Protein AF-A0A520PX87-F1 (afdb_monomer_lite)

Foldseek 3Di:
DDDDDDDDPAPPAPVRVVVNQVVVQVVLVVLLVVLLVVCVVCVVQDQLLGLQAAEDDDAPPDDDADHSVVSSVVSYDHQSRQASNNCSCCCNPVVWNKGWHWDWDDDPRHIDIGIWIATPVRDTHGRNVVRDADDPGDDCVSVVND

pLDDT: mean 91.83, std 9.9, range [56.88, 98.88]

Structure (mmCIF, N/CA/C/O backbone):
data_AF-A0A520PX87-F1
#
_entry.id   AF-A0A520PX87-F1
#
loop_
_atom_site.group_PDB
_atom_site.id
_atom_site.type_symbol
_atom_site.label_atom_id
_atom_site.label_alt_id
_atom_site.label_comp_id
_atom_site.label_asym_id
_atom_site.label_entity_id
_atom_site.label_seq_id
_atom_site.pdbx_PDB_ins_code
_atom_site.Cartn_x
_atom_site.Cartn_y
_atom_site.Cartn_z
_atom_site.occupancy
_atom_site.B_iso_or_equiv
_atom_site.auth_seq_id
_atom_site.auth_comp_id
_atom_site.auth_asym_id
_atom_site.auth_atom_id
_atom_site.pdbx_PDB_model_num
ATOM 1 N N . MET A 1 1 ? -19.449 13.428 -3.335 1.00 73.19 1 MET A N 1
ATOM 2 C CA . MET A 1 1 ? -18.231 13.997 -3.963 1.00 73.19 1 MET A CA 1
ATOM 3 C C . MET A 1 1 ? -18.029 13.349 -5.326 1.00 73.19 1 MET A C 1
ATOM 5 O O . MET A 1 1 ? -18.681 12.347 -5.588 1.00 73.19 1 MET A O 1
ATOM 9 N N . ARG A 1 2 ? -17.205 13.936 -6.203 1.00 85.12 2 ARG A N 1
ATOM 10 C CA . ARG A 1 2 ? -16.818 13.313 -7.482 1.00 85.12 2 ARG A CA 1
ATOM 11 C C . ARG A 1 2 ? -15.588 12.431 -7.265 1.00 85.12 2 ARG A C 1
ATOM 13 O O . ARG A 1 2 ? -14.780 12.741 -6.394 1.00 85.12 2 ARG A O 1
ATOM 20 N N . GLU A 1 3 ? -15.461 11.373 -8.054 1.00 87.75 3 GLU A N 1
ATOM 21 C CA . GLU A 1 3 ? -14.260 10.536 -8.093 1.00 87.75 3 GLU A CA 1
ATOM 22 C C . GLU A 1 3 ? -13.035 11.362 -8.528 1.00 87.75 3 GLU A C 1
ATOM 24 O O . GLU A 1 3 ? -13.145 12.244 -9.386 1.00 87.75 3 GLU A O 1
ATOM 29 N N . VAL A 1 4 ? -11.874 11.088 -7.928 1.00 89.88 4 VAL A N 1
ATOM 30 C CA . VAL A 1 4 ? -10.593 11.726 -8.259 1.00 89.88 4 VAL A CA 1
ATOM 31 C C . VAL A 1 4 ? -9.636 10.660 -8.781 1.00 89.88 4 VAL A C 1
ATOM 33 O O . VAL A 1 4 ? -9.361 9.690 -8.084 1.00 89.88 4 VAL A O 1
ATOM 36 N N . SER A 1 5 ? -9.076 10.862 -9.976 1.00 89.75 5 SER A N 1
ATOM 37 C CA . SER A 1 5 ? -8.055 9.972 -10.544 1.00 89.75 5 SER A CA 1
ATOM 38 C C . SER A 1 5 ? -6.699 10.676 -10.635 1.00 89.75 5 SER A C 1
ATOM 40 O O . SER A 1 5 ? -6.601 11.777 -11.179 1.00 89.75 5 SER A O 1
ATOM 42 N N . PHE A 1 6 ? -5.634 10.017 -10.173 1.00 90.38 6 PHE A N 1
ATOM 43 C CA . PHE A 1 6 ? -4.255 10.500 -10.288 1.00 90.38 6 PHE A CA 1
ATOM 44 C C . PHE A 1 6 ? -3.497 9.683 -11.341 1.00 90.38 6 PHE A C 1
ATOM 46 O O . PHE A 1 6 ? -3.335 8.476 -11.194 1.00 90.38 6 PHE A O 1
ATOM 53 N N . ARG A 1 7 ? -3.067 10.316 -12.442 1.00 90.38 7 ARG A N 1
ATOM 54 C CA . ARG A 1 7 ? -2.481 9.613 -13.598 1.00 90.38 7 ARG A CA 1
ATOM 55 C C . ARG A 1 7 ? -1.036 10.032 -13.826 1.00 90.38 7 ARG A C 1
ATOM 57 O O . ARG A 1 7 ? -0.749 11.212 -14.007 1.00 90.38 7 ARG A O 1
ATOM 64 N N . LEU A 1 8 ? -0.146 9.047 -13.892 1.00 90.62 8 LEU A N 1
ATOM 65 C CA . LEU A 1 8 ? 1.276 9.225 -14.172 1.00 90.62 8 LEU A CA 1
ATOM 66 C C . LEU A 1 8 ? 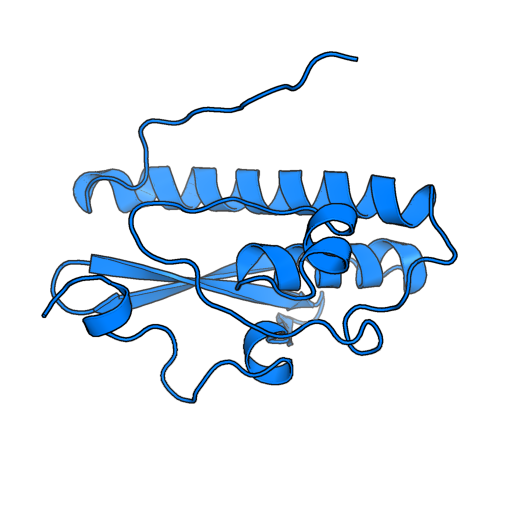1.662 8.503 -15.465 1.00 90.62 8 LEU A C 1
ATOM 68 O O . LEU A 1 8 ? 1.089 7.475 -15.817 1.00 90.62 8 LEU A O 1
ATOM 72 N N . ARG A 1 9 ? 2.670 9.027 -16.166 1.00 89.56 9 ARG A N 1
ATOM 73 C CA . ARG A 1 9 ? 3.310 8.369 -17.319 1.00 89.56 9 ARG A CA 1
ATOM 74 C C . ARG A 1 9 ? 4.725 7.910 -16.952 1.00 89.56 9 ARG A C 1
ATOM 76 O O . ARG A 1 9 ? 5.682 8.279 -17.618 1.00 89.56 9 ARG A O 1
ATOM 83 N N . LEU A 1 10 ? 4.833 7.172 -15.848 1.00 89.31 10 LEU A N 1
ATOM 84 C CA . LEU A 1 10 ? 6.059 6.531 -15.353 1.00 89.31 10 LEU A CA 1
ATOM 85 C C . LEU A 1 10 ? 5.889 5.008 -15.365 1.00 89.31 10 LEU A C 1
ATOM 87 O O . LEU A 1 10 ? 4.814 4.523 -15.715 1.00 89.31 10 LEU A O 1
ATOM 91 N N . PHE A 1 11 ? 6.936 4.274 -14.972 1.00 87.88 11 PHE A N 1
ATOM 92 C CA . PHE A 1 11 ? 6.949 2.805 -14.915 1.00 87.88 11 PHE A CA 1
ATOM 93 C C . PHE A 1 11 ? 6.804 2.125 -16.287 1.00 87.88 11 PHE A C 1
ATOM 95 O O . PHE A 1 11 ? 6.459 0.950 -16.367 1.00 87.88 11 PHE A O 1
ATOM 102 N N . GLN A 1 12 ? 7.085 2.839 -17.384 1.00 86.12 12 GLN A N 1
ATOM 103 C CA . GLN A 1 12 ? 6.904 2.302 -18.738 1.00 86.12 12 GLN A CA 1
ATOM 104 C C . GLN A 1 12 ? 8.197 1.740 -19.320 1.00 86.12 12 GLN A C 1
ATOM 106 O O . GLN A 1 12 ? 8.162 0.868 -20.190 1.00 86.12 12 GLN A O 1
ATOM 111 N N . ARG A 1 13 ? 9.350 2.266 -18.890 1.00 88.25 13 ARG A N 1
ATOM 112 C CA . ARG A 1 13 ? 10.657 1.912 -19.455 1.00 88.25 13 ARG A CA 1
ATOM 113 C C . ARG A 1 13 ? 11.697 1.725 -18.364 1.00 88.25 13 ARG A C 1
ATOM 115 O O . ARG A 1 13 ? 11.756 2.482 -17.402 1.00 88.25 13 ARG A O 1
ATOM 122 N N . GLU A 1 14 ? 12.620 0.794 -18.580 1.00 86.44 14 GLU A N 1
ATOM 123 C CA . GLU A 1 14 ? 13.751 0.575 -17.666 1.00 86.44 14 GLU A CA 1
ATOM 124 C C . GLU A 1 14 ? 14.644 1.828 -17.531 1.00 86.44 14 GLU A C 1
ATOM 126 O O . GLU A 1 14 ? 15.224 2.066 -16.475 1.00 86.44 14 GLU A O 1
ATOM 131 N N . SER A 1 15 ? 14.711 2.686 -18.558 1.00 90.06 15 SER A N 1
ATOM 132 C CA . SER A 1 15 ? 15.422 3.974 -18.486 1.00 90.06 15 SER A CA 1
ATOM 133 C C . SER A 1 15 ? 14.836 4.935 -17.443 1.00 90.06 15 SER A C 1
ATOM 135 O O . SER A 1 15 ? 15.534 5.825 -16.968 1.00 90.06 15 SER A O 1
ATOM 137 N N . GLU A 1 16 ? 13.567 4.762 -17.067 1.00 92.12 16 GLU A N 1
ATOM 138 C CA . GLU A 1 16 ? 12.862 5.603 -16.092 1.00 92.12 16 GLU A CA 1
ATOM 139 C C . GLU A 1 16 ? 13.015 5.085 -14.660 1.00 92.12 16 GLU A C 1
ATOM 141 O O . GLU A 1 16 ? 12.532 5.731 -13.725 1.00 92.12 16 GLU A O 1
ATOM 146 N N . ARG A 1 17 ? 13.667 3.932 -14.463 1.00 90.38 17 ARG A N 1
ATOM 147 C CA . ARG A 1 17 ? 13.637 3.176 -13.206 1.00 90.38 17 ARG A CA 1
ATOM 148 C C . ARG A 1 17 ? 13.977 4.028 -11.989 1.00 90.38 17 ARG A C 1
ATOM 150 O O . ARG A 1 17 ? 13.189 4.097 -11.058 1.00 90.38 17 ARG A O 1
ATOM 157 N N . ALA A 1 18 ? 15.090 4.758 -12.028 1.00 92.88 18 ALA A N 1
ATOM 158 C CA . ALA A 1 18 ? 15.520 5.579 -10.895 1.00 92.88 18 ALA A CA 1
ATOM 159 C C . ALA A 1 18 ? 14.492 6.665 -10.516 1.00 92.88 18 ALA A C 1
ATOM 161 O O . ALA A 1 18 ? 14.308 6.967 -9.339 1.00 92.88 18 ALA A O 1
ATOM 162 N N . SER A 1 19 ? 13.818 7.267 -11.502 1.00 95.31 19 SER A N 1
ATOM 163 C CA . SER A 1 19 ? 12.738 8.229 -11.240 1.00 95.31 19 SER A CA 1
ATOM 164 C C . SER A 1 19 ? 11.462 7.543 -10.750 1.00 95.31 19 SER A C 1
ATOM 166 O O . SER A 1 19 ? 10.843 8.020 -9.801 1.00 95.31 19 SER A O 1
ATOM 168 N N . SER A 1 20 ? 11.134 6.390 -11.335 1.00 94.56 20 SER A N 1
ATOM 169 C CA . SER A 1 20 ? 9.977 5.569 -10.983 1.00 94.56 20 SER A CA 1
ATOM 170 C C . SER A 1 20 ? 10.074 5.077 -9.539 1.00 94.56 20 SER A C 1
ATOM 172 O O . SER A 1 20 ? 9.119 5.205 -8.794 1.00 94.56 20 SER A O 1
ATOM 174 N N . GLU A 1 21 ? 11.249 4.641 -9.088 1.00 95.50 21 GLU A N 1
ATOM 175 C CA . GLU A 1 21 ? 11.506 4.200 -7.709 1.00 95.50 21 GLU A CA 1
ATOM 176 C C . GLU A 1 21 ? 11.339 5.322 -6.678 1.00 95.50 21 GLU A C 1
ATOM 178 O O . GLU A 1 21 ? 10.751 5.118 -5.613 1.00 95.50 21 GLU A O 1
ATOM 183 N N . ARG A 1 22 ? 11.813 6.535 -6.993 1.00 96.75 22 ARG A N 1
ATOM 184 C CA . ARG A 1 22 ? 11.608 7.698 -6.116 1.00 96.75 22 ARG A CA 1
ATOM 185 C C . ARG A 1 22 ? 10.127 8.037 -5.980 1.00 96.75 22 ARG A C 1
ATOM 187 O O . ARG A 1 22 ? 9.668 8.312 -4.873 1.00 96.75 22 ARG A O 1
ATOM 194 N N . VAL A 1 23 ? 9.391 7.996 -7.091 1.00 97.25 23 VAL A N 1
ATOM 195 C CA . VAL A 1 23 ? 7.946 8.249 -7.105 1.00 97.25 23 VAL A CA 1
ATOM 196 C C . VAL A 1 23 ? 7.178 7.117 -6.426 1.00 97.25 23 VAL A C 1
ATOM 198 O O . VAL A 1 23 ? 6.292 7.403 -5.631 1.00 97.25 23 VAL A O 1
ATOM 201 N N . LEU A 1 24 ? 7.567 5.858 -6.630 1.00 96.38 24 LEU A N 1
ATOM 202 C CA . LEU A 1 24 ? 6.964 4.688 -5.989 1.00 96.38 24 LEU A CA 1
ATOM 203 C C . LEU A 1 24 ? 6.977 4.830 -4.468 1.00 96.38 24 LEU A C 1
ATOM 205 O O . LEU A 1 24 ? 5.948 4.670 -3.822 1.00 96.38 24 LEU A O 1
ATOM 209 N N . GLY A 1 25 ? 8.111 5.239 -3.891 1.00 97.88 25 GLY A N 1
ATOM 210 C CA . GLY A 1 25 ? 8.191 5.508 -2.456 1.00 97.88 25 GLY A CA 1
ATOM 211 C C . GLY A 1 25 ? 7.213 6.590 -1.974 1.00 97.88 25 GLY A C 1
ATOM 212 O O . GLY A 1 25 ? 6.707 6.501 -0.858 1.00 97.88 25 GLY A O 1
ATOM 213 N N . VAL A 1 26 ? 6.929 7.609 -2.793 1.00 98.19 26 VAL A N 1
ATOM 214 C CA . VAL A 1 26 ? 5.927 8.642 -2.473 1.00 98.19 26 VAL A CA 1
ATOM 215 C C . VAL A 1 26 ? 4.513 8.072 -2.557 1.00 98.19 26 VAL A C 1
ATOM 217 O O . VAL A 1 26 ? 3.735 8.288 -1.632 1.00 98.19 26 VAL A O 1
ATOM 220 N N . LEU A 1 27 ? 4.201 7.314 -3.612 1.00 97.69 27 LEU A N 1
ATOM 221 C CA . LEU A 1 27 ? 2.889 6.687 -3.801 1.00 97.69 27 LEU A CA 1
ATOM 222 C C . LEU A 1 27 ? 2.550 5.735 -2.648 1.00 97.69 27 LEU A C 1
ATOM 224 O O . LEU A 1 27 ? 1.467 5.826 -2.080 1.00 97.69 27 LEU A O 1
ATOM 228 N N . LEU A 1 28 ? 3.504 4.903 -2.219 1.00 98.56 28 LEU A N 1
ATOM 229 C CA . LEU A 1 28 ? 3.326 3.981 -1.090 1.00 98.56 28 LEU A CA 1
ATOM 230 C C . LEU A 1 28 ? 3.014 4.712 0.220 1.00 98.56 28 LEU A C 1
ATOM 232 O O . LEU A 1 28 ? 2.141 4.301 0.991 1.00 98.56 28 LEU A O 1
ATOM 236 N N . ARG A 1 29 ? 3.713 5.823 0.480 1.00 98.62 29 ARG A N 1
ATOM 237 C CA . ARG A 1 29 ? 3.440 6.665 1.652 1.00 98.62 29 ARG A CA 1
ATOM 238 C C . ARG A 1 29 ? 2.083 7.356 1.549 1.00 98.62 29 ARG A C 1
ATOM 240 O O . ARG A 1 29 ? 1.399 7.452 2.562 1.00 98.62 29 ARG A O 1
ATOM 247 N N . ALA A 1 30 ? 1.683 7.797 0.357 1.00 98.44 30 ALA A N 1
ATOM 248 C CA . ALA A 1 30 ? 0.376 8.406 0.128 1.00 98.44 30 ALA A CA 1
ATOM 249 C C . ALA A 1 30 ? -0.767 7.405 0.368 1.00 98.44 30 ALA A C 1
ATOM 251 O O . ALA A 1 30 ? -1.687 7.717 1.122 1.00 98.44 30 ALA A O 1
ATOM 252 N N . LEU A 1 31 ? -0.670 6.185 -0.174 1.00 98.56 31 LEU A N 1
ATOM 253 C CA . LEU A 1 31 ? -1.656 5.126 0.065 1.00 98.56 31 LEU A CA 1
ATOM 254 C C . LEU A 1 31 ? -1.719 4.738 1.550 1.00 98.56 31 LEU A C 1
ATOM 256 O O . LEU A 1 31 ? -2.798 4.617 2.121 1.00 98.56 31 LEU A O 1
ATOM 260 N N . THR A 1 32 ? -0.565 4.626 2.215 1.00 98.88 32 THR A N 1
ATOM 261 C CA . THR A 1 32 ? -0.520 4.370 3.667 1.00 98.88 32 THR A CA 1
ATOM 262 C C . THR A 1 32 ? -1.200 5.486 4.456 1.00 98.88 32 THR A C 1
ATOM 264 O O . THR A 1 32 ? -1.951 5.198 5.381 1.00 98.88 32 THR A O 1
ATOM 267 N N . ALA A 1 33 ? -0.975 6.753 4.098 1.00 98.75 33 ALA A N 1
ATOM 268 C CA . ALA A 1 33 ? -1.617 7.885 4.763 1.00 98.75 33 ALA A CA 1
ATOM 269 C C . ALA A 1 33 ? -3.144 7.874 4.579 1.00 98.75 33 ALA A C 1
ATOM 271 O O . ALA A 1 33 ? -3.869 8.101 5.546 1.00 98.75 33 ALA A O 1
ATOM 272 N N . ALA A 1 34 ? -3.633 7.540 3.380 1.00 98.50 34 ALA A N 1
ATOM 273 C CA . ALA A 1 34 ? -5.062 7.351 3.131 1.00 98.50 34 ALA A CA 1
ATOM 274 C C . ALA A 1 34 ? -5.640 6.201 3.978 1.00 98.50 34 ALA A C 1
ATOM 276 O O . ALA A 1 34 ? -6.673 6.359 4.626 1.00 98.50 34 ALA A O 1
ATOM 277 N N . ASN A 1 35 ? -4.928 5.074 4.061 1.00 98.81 35 ASN A N 1
ATOM 278 C CA . ASN A 1 35 ? -5.327 3.934 4.887 1.00 98.81 35 ASN A CA 1
ATOM 279 C C . ASN A 1 35 ? -5.308 4.257 6.392 1.00 98.81 35 ASN A C 1
ATOM 281 O O . ASN A 1 35 ? -6.165 3.779 7.132 1.00 98.81 35 ASN A O 1
ATOM 285 N N . VAL A 1 36 ? -4.368 5.085 6.860 1.00 98.81 36 VAL A N 1
ATOM 286 C CA . VAL A 1 36 ? -4.345 5.586 8.245 1.00 98.81 36 VAL A CA 1
ATOM 287 C C . VAL A 1 36 ? -5.609 6.389 8.543 1.00 98.81 36 VAL A C 1
ATOM 289 O O . VAL A 1 36 ? -6.221 6.177 9.588 1.00 98.81 36 VAL A O 1
ATOM 292 N N . GLU A 1 37 ? -6.011 7.283 7.640 1.00 98.62 37 GLU A N 1
ATOM 293 C CA . GLU A 1 37 ? -7.228 8.081 7.810 1.00 98.62 37 GLU A CA 1
ATOM 294 C C . GLU A 1 37 ? -8.485 7.204 7.829 1.00 98.62 37 GLU A C 1
ATOM 296 O O . GLU A 1 37 ? -9.333 7.343 8.716 1.00 98.62 37 GLU A O 1
ATOM 301 N N . TYR A 1 38 ? -8.564 6.225 6.924 1.00 98.62 38 TYR A N 1
ATOM 302 C CA . TYR A 1 38 ? -9.649 5.248 6.921 1.00 98.62 38 TYR A CA 1
ATOM 303 C C . TYR A 1 38 ? -9.741 4.496 8.258 1.00 98.62 38 TYR A C 1
ATOM 305 O O . TYR A 1 38 ? -10.799 4.460 8.880 1.00 98.62 38 TYR A O 1
ATOM 313 N N . LEU A 1 39 ? -8.629 3.949 8.760 1.00 98.69 39 LEU A N 1
ATOM 314 C CA . LEU A 1 39 ? -8.624 3.168 10.004 1.00 98.69 39 LEU A CA 1
ATOM 315 C C . LEU A 1 39 ? -8.881 4.007 11.264 1.00 98.69 39 LEU A C 1
ATOM 317 O O . LEU A 1 39 ? -9.343 3.464 12.266 1.00 98.69 39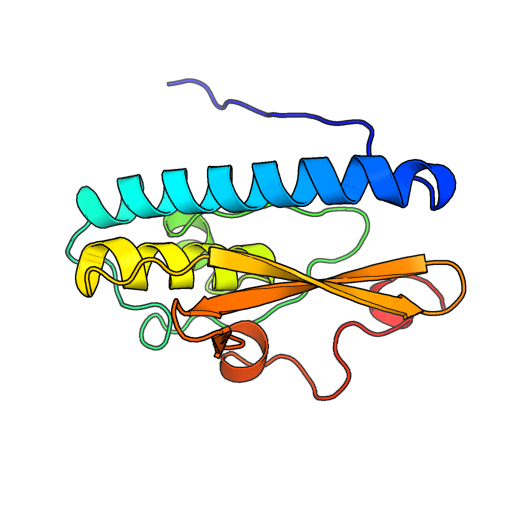 LEU A O 1
ATOM 321 N N . ARG A 1 40 ? -8.585 5.312 11.243 1.00 98.44 40 ARG A N 1
ATOM 322 C CA . ARG A 1 40 ? -8.945 6.234 12.335 1.00 98.44 40 ARG A CA 1
ATOM 323 C C . ARG A 1 40 ? -10.441 6.518 12.380 1.00 98.44 40 ARG A C 1
ATOM 325 O O . ARG A 1 40 ? -10.989 6.679 13.466 1.00 98.44 40 ARG A O 1
ATOM 332 N N . THR A 1 41 ? -11.081 6.580 11.217 1.00 98.31 41 THR A N 1
ATOM 333 C CA . THR A 1 41 ? -12.519 6.849 11.081 1.00 98.31 41 THR A CA 1
ATOM 334 C C . THR A 1 41 ? -13.376 5.578 11.143 1.00 98.31 41 THR A C 1
ATOM 336 O O . THR A 1 41 ? -14.566 5.674 11.422 1.00 98.31 41 THR A O 1
ATOM 339 N N . HIS A 1 42 ? -12.769 4.397 10.976 1.00 98.31 42 HIS A N 1
ATOM 340 C CA . HIS A 1 42 ? -13.416 3.078 11.005 1.00 98.31 42 HIS A CA 1
ATOM 341 C C . HIS A 1 42 ? -12.694 2.142 11.987 1.00 98.31 42 HIS A C 1
ATOM 343 O O . HIS A 1 42 ? -12.012 1.186 11.603 1.00 98.31 42 HIS A O 1
ATOM 349 N N . ALA A 1 43 ? -12.796 2.442 13.284 1.00 95.75 43 ALA A N 1
ATOM 350 C CA . ALA A 1 43 ? -12.075 1.709 14.330 1.00 95.75 43 ALA A CA 1
ATOM 351 C C . ALA A 1 43 ? -12.464 0.214 14.420 1.00 95.75 43 ALA A C 1
ATOM 353 O O . ALA A 1 43 ? -11.670 -0.615 14.880 1.00 95.75 43 ALA A O 1
ATOM 354 N N . ASP A 1 44 ? -13.668 -0.129 13.963 1.00 97.12 44 ASP A N 1
ATOM 355 C CA . ASP A 1 44 ? -14.248 -1.471 13.919 1.00 97.12 44 ASP A CA 1
ATOM 356 C C . ASP A 1 44 ? -13.827 -2.293 12.691 1.00 97.12 44 ASP A C 1
ATOM 358 O O . ASP A 1 44 ? -14.031 -3.510 12.686 1.00 97.12 44 ASP A O 1
ATOM 362 N N . ALA A 1 45 ? -13.177 -1.678 11.693 1.00 97.94 45 ALA A N 1
ATOM 363 C CA . ALA A 1 45 ? -12.638 -2.398 10.543 1.00 97.94 45 ALA A CA 1
ATOM 364 C C . ALA A 1 45 ? -11.782 -3.595 11.012 1.00 97.94 45 ALA A C 1
ATOM 366 O O . ALA A 1 45 ? -11.006 -3.468 11.974 1.00 97.94 45 ALA A O 1
ATOM 367 N N . PRO A 1 46 ? -11.897 -4.776 10.379 1.00 98.12 46 PRO A N 1
ATOM 368 C CA . PRO A 1 46 ? -11.151 -5.948 10.808 1.00 98.12 46 PRO A CA 1
ATOM 369 C C . PRO A 1 46 ? -9.653 -5.748 10.571 1.00 98.12 46 PRO A C 1
ATOM 371 O O . PRO A 1 46 ? -9.234 -4.997 9.693 1.00 98.12 46 PRO A O 1
ATOM 374 N N . ARG A 1 47 ? -8.826 -6.460 11.344 1.00 98.38 47 ARG A N 1
ATOM 375 C CA . ARG A 1 47 ? -7.382 -6.476 11.090 1.00 98.38 47 ARG A CA 1
ATOM 376 C C . ARG A 1 47 ? -7.076 -7.210 9.785 1.00 98.38 47 ARG A C 1
ATOM 378 O O . ARG A 1 47 ? -7.696 -8.244 9.558 1.00 98.38 47 ARG A O 1
ATOM 385 N N . LEU A 1 48 ? -6.073 -6.791 9.015 1.00 98.56 48 LEU A N 1
ATOM 386 C CA . LEU A 1 48 ? -5.685 -7.369 7.721 1.00 98.56 48 LEU A CA 1
ATOM 387 C C . LEU A 1 48 ? -5.632 -8.903 7.765 1.00 98.56 48 LEU A C 1
ATOM 389 O O . LEU A 1 48 ? -6.345 -9.589 7.037 1.00 98.56 48 LEU A O 1
ATOM 393 N N . TYR A 1 49 ? -4.855 -9.459 8.698 1.00 98.56 49 TYR A N 1
ATOM 394 C CA . TYR A 1 49 ? -4.691 -10.912 8.834 1.00 98.56 49 TYR A CA 1
ATOM 395 C C . TYR A 1 49 ? -5.923 -11.653 9.369 1.00 98.56 49 TYR A C 1
ATOM 397 O O . TYR A 1 49 ? -5.940 -12.882 9.396 1.00 98.56 49 TYR A O 1
ATOM 405 N N . ARG A 1 50 ? -6.960 -10.930 9.795 1.00 98.12 50 ARG A N 1
ATOM 406 C CA . ARG A 1 50 ? -8.247 -11.473 10.254 1.00 98.12 50 ARG A CA 1
ATOM 407 C C . ARG A 1 50 ? -9.414 -11.094 9.339 1.00 98.12 50 ARG A C 1
ATOM 409 O O . ARG A 1 50 ? -10.517 -11.574 9.563 1.00 98.12 50 ARG A O 1
ATOM 416 N N . ALA A 1 51 ? -9.182 -10.281 8.311 1.00 97.62 51 ALA A N 1
ATOM 417 C CA . ALA A 1 51 ? -10.216 -9.746 7.430 1.00 97.62 51 ALA A CA 1
ATOM 418 C C . ALA A 1 51 ? -10.706 -10.749 6.372 1.00 97.62 51 ALA A C 1
ATOM 420 O O . ALA A 1 51 ? -11.634 -10.457 5.628 1.00 97.62 51 ALA A O 1
ATOM 421 N N . GLY A 1 52 ? -10.072 -11.921 6.264 1.00 97.44 52 GLY A N 1
ATOM 422 C CA . GLY A 1 52 ? -10.401 -12.914 5.236 1.00 97.44 52 GLY A CA 1
ATOM 423 C C . GLY A 1 52 ? -9.888 -12.567 3.833 1.00 97.44 52 GLY A C 1
ATOM 424 O O . GLY A 1 52 ? -10.151 -13.315 2.896 1.00 97.44 52 GLY A O 1
ATOM 425 N N . VAL A 1 53 ? -9.122 -11.482 3.699 1.00 97.75 53 VAL A N 1
ATOM 426 C CA . VAL A 1 53 ? -8.481 -11.053 2.451 1.00 97.75 53 VAL A CA 1
ATOM 427 C C . VAL A 1 53 ? -7.381 -12.039 2.035 1.00 97.75 53 VAL A C 1
ATOM 429 O O . VAL A 1 53 ? -6.773 -12.722 2.872 1.00 97.75 53 VAL A O 1
ATOM 432 N N . ARG A 1 54 ? -7.134 -12.145 0.726 1.00 97.50 54 ARG A N 1
ATOM 433 C CA . ARG A 1 54 ? -6.073 -12.972 0.134 1.00 97.50 54 ARG A CA 1
ATOM 434 C C . ARG A 1 54 ? -5.206 -12.178 -0.832 1.00 97.50 54 ARG A C 1
ATOM 436 O O . ARG A 1 54 ? -5.657 -11.207 -1.430 1.00 97.50 54 ARG A O 1
ATOM 443 N N . TYR A 1 55 ? -3.971 -12.633 -1.006 1.00 96.06 55 TYR A N 1
ATOM 444 C CA . TYR A 1 55 ? -3.122 -12.125 -2.073 1.00 96.06 55 TYR A CA 1
ATOM 445 C C . TYR A 1 55 ? -3.672 -12.542 -3.438 1.00 96.06 55 TYR A C 1
ATOM 447 O O . TYR A 1 55 ? -3.919 -13.727 -3.680 1.00 96.06 55 TYR A O 1
ATOM 455 N N . GLN A 1 56 ? -3.783 -11.582 -4.350 1.00 93.00 56 GLN A N 1
ATOM 456 C CA . GLN A 1 56 ? -4.085 -11.830 -5.751 1.00 93.00 56 GLN A CA 1
ATOM 457 C C . GLN A 1 56 ? -3.374 -10.796 -6.617 1.00 93.00 56 GLN A C 1
ATOM 459 O O . GLN A 1 56 ? -3.775 -9.642 -6.642 1.00 93.00 56 GLN A O 1
ATOM 464 N N . ALA A 1 57 ? -2.351 -11.233 -7.355 1.00 86.75 57 ALA A N 1
ATOM 465 C CA . ALA A 1 57 ? -1.658 -10.376 -8.311 1.00 86.75 57 ALA A CA 1
ATOM 466 C C . ALA A 1 57 ? -2.630 -9.827 -9.361 1.00 86.75 57 ALA A C 1
ATOM 468 O O . ALA A 1 57 ? -3.394 -10.599 -9.962 1.00 86.75 57 ALA A O 1
ATOM 469 N N . GLU A 1 58 ? -2.538 -8.530 -9.633 1.00 81.31 58 GLU A N 1
ATOM 470 C CA . GLU A 1 58 ? -3.270 -7.930 -10.734 1.00 81.31 58 GLU A CA 1
ATOM 471 C C . GLU A 1 58 ? -2.787 -8.446 -12.093 1.00 81.31 58 GLU A C 1
ATOM 473 O O . GLU A 1 58 ? -1.660 -8.924 -12.278 1.00 81.31 58 GLU A O 1
ATOM 478 N N . ARG A 1 59 ? -3.697 -8.411 -13.071 1.00 72.50 59 ARG A N 1
ATOM 479 C CA . ARG A 1 59 ? -3.384 -8.800 -14.444 1.00 72.50 59 ARG A CA 1
ATOM 480 C C . ARG A 1 59 ? -2.948 -7.570 -15.223 1.00 72.50 59 ARG A C 1
ATOM 482 O O . ARG A 1 59 ? -3.713 -6.621 -15.383 1.00 72.50 59 ARG A O 1
ATOM 489 N N . TRP A 1 60 ? -1.758 -7.659 -15.810 1.00 65.38 60 TRP A N 1
ATOM 490 C CA . TRP A 1 60 ? -1.259 -6.675 -16.765 1.00 65.38 60 TRP A CA 1
ATOM 491 C C . TRP A 1 60 ? -2.308 -6.369 -17.859 1.00 65.38 60 TRP A C 1
ATOM 493 O O . TRP A 1 60 ? -2.957 -7.304 -18.345 1.00 65.38 60 TRP A O 1
ATOM 503 N N . PRO A 1 61 ? -2.486 -5.101 -18.288 1.00 65.50 61 PRO A N 1
ATOM 504 C CA . PRO A 1 61 ? -1.682 -3.909 -17.978 1.00 65.50 61 PRO A CA 1
ATOM 505 C C . PRO A 1 61 ? -2.225 -3.031 -16.843 1.00 65.50 61 PRO A C 1
ATOM 507 O O . PRO A 1 61 ? -1.794 -1.885 -16.726 1.00 65.50 61 PRO A O 1
ATOM 510 N N . ARG A 1 62 ? -3.223 -3.489 -16.082 1.00 68.81 62 ARG A N 1
ATOM 511 C CA . ARG A 1 62 ? -3.845 -2.657 -15.047 1.00 68.81 62 ARG A CA 1
ATOM 512 C C . ARG A 1 62 ? -3.181 -2.924 -13.699 1.00 68.81 62 ARG A C 1
ATOM 514 O O . ARG A 1 62 ? -2.869 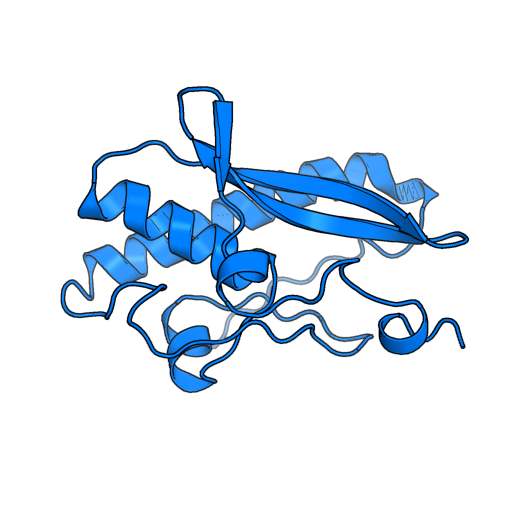-4.072 -13.405 1.00 68.81 62 ARG A O 1
ATOM 521 N N . GLU A 1 63 ? -2.942 -1.838 -12.979 1.00 77.25 63 GLU A N 1
ATOM 522 C CA . GLU A 1 63 ? -2.428 -1.805 -11.613 1.00 77.25 63 GLU A CA 1
ATOM 523 C C . GLU A 1 63 ? -3.266 -0.742 -10.891 1.00 77.25 63 GLU A C 1
ATOM 525 O O . GLU A 1 63 ? -3.130 0.460 -11.159 1.00 77.25 63 GLU A O 1
ATOM 530 N N . TYR A 1 64 ? -4.246 -1.187 -10.109 1.00 89.31 64 TYR A N 1
ATOM 531 C CA . TYR A 1 64 ? -5.121 -0.346 -9.305 1.00 89.31 64 TYR A CA 1
ATOM 532 C C . TYR A 1 64 ? -4.700 -0.431 -7.849 1.00 89.31 64 TYR A C 1
ATOM 534 O O . TYR A 1 64 ? -4.778 -1.469 -7.214 1.00 89.31 64 TYR A O 1
ATOM 542 N N . TRP A 1 65 ? -4.279 0.705 -7.311 1.00 93.94 65 TRP A N 1
ATOM 543 C CA . TRP A 1 65 ? -3.829 0.788 -5.931 1.00 93.94 65 TRP A CA 1
ATOM 544 C C . TRP A 1 65 ? -5.032 0.995 -5.025 1.00 93.94 65 TRP A C 1
ATOM 546 O O . TRP A 1 65 ? -5.646 2.068 -5.047 1.00 93.94 65 TRP A O 1
ATOM 556 N N . LYS A 1 66 ? -5.357 -0.020 -4.229 1.00 95.56 66 LYS A N 1
ATOM 557 C CA . LYS A 1 66 ? -6.576 -0.075 -3.432 1.00 95.56 66 LYS A CA 1
ATOM 558 C C . LYS A 1 66 ? -6.325 0.327 -1.988 1.00 95.56 66 LYS A C 1
ATOM 560 O O . LYS A 1 66 ? -5.361 -0.070 -1.330 1.00 95.56 66 LYS A O 1
ATOM 565 N N . GLY A 1 67 ? -7.253 1.120 -1.463 1.00 97.81 67 GLY A N 1
ATOM 566 C CA . GLY A 1 67 ? -7.329 1.393 -0.032 1.00 97.81 67 GLY A CA 1
ATOM 567 C C . GLY A 1 67 ? -7.887 0.202 0.755 1.00 97.81 67 GLY A C 1
ATOM 568 O O . GLY A 1 67 ? -8.300 -0.813 0.188 1.00 97.81 67 GLY A O 1
ATOM 569 N N . VAL A 1 68 ? -7.954 0.345 2.081 1.00 98.38 68 VAL A N 1
ATOM 570 C CA . VAL A 1 68 ? -8.527 -0.686 2.972 1.00 98.38 68 VAL A CA 1
ATOM 571 C C . VAL A 1 68 ? -9.962 -1.058 2.580 1.00 98.38 68 VAL A C 1
ATOM 573 O O . VAL A 1 68 ? -10.275 -2.242 2.492 1.00 98.38 68 VAL A O 1
ATOM 576 N N . GLU A 1 69 ? -10.825 -0.069 2.332 1.00 97.56 69 GLU A N 1
ATOM 577 C CA . GLU A 1 69 ? -12.246 -0.284 2.017 1.00 97.56 69 GLU A CA 1
ATOM 578 C C . GLU A 1 69 ? -12.448 -1.150 0.768 1.00 97.56 69 GLU A C 1
ATOM 580 O O . GLU A 1 69 ? -13.173 -2.144 0.795 1.00 97.56 69 GLU A O 1
ATOM 585 N N . GLU A 1 70 ? -11.764 -0.803 -0.321 1.00 97.00 70 GLU A N 1
ATOM 586 C CA . GLU A 1 70 ? -11.877 -1.517 -1.591 1.00 97.00 70 GLU A CA 1
ATOM 587 C C . GLU A 1 70 ? -11.274 -2.924 -1.488 1.00 97.00 70 GLU A C 1
ATOM 589 O O . GLU A 1 70 ? -11.893 -3.898 -1.911 1.00 97.00 70 GLU A O 1
ATOM 594 N N . THR A 1 71 ? -10.131 -3.065 -0.806 1.00 97.75 71 THR A N 1
ATOM 595 C CA . THR A 1 71 ? -9.514 -4.376 -0.542 1.00 97.75 71 THR A CA 1
ATOM 596 C C . THR A 1 71 ? -10.443 -5.293 0.268 1.00 97.75 71 THR A C 1
ATOM 598 O O . THR A 1 71 ? -10.517 -6.499 0.011 1.00 97.75 71 THR A O 1
ATOM 601 N N . LEU A 1 72 ? -11.169 -4.741 1.248 1.00 97.94 72 LEU A N 1
ATOM 602 C CA . LEU A 1 72 ? -12.180 -5.470 2.020 1.00 97.94 72 LEU A CA 1
ATOM 603 C C . LEU A 1 72 ? -13.349 -5.922 1.141 1.00 97.94 72 LEU A C 1
ATOM 605 O O . LEU A 1 72 ? -13.756 -7.082 1.231 1.00 97.94 72 LEU A O 1
ATOM 609 N N . SER A 1 73 ? -13.861 -5.028 0.293 1.00 97.19 73 SER A N 1
ATOM 610 C CA . SER A 1 73 ? -14.959 -5.313 -0.636 1.00 97.19 73 SER A CA 1
ATOM 611 C C . SER A 1 73 ? -14.593 -6.426 -1.626 1.00 97.19 73 SER A C 1
ATOM 613 O O . SER A 1 73 ? -15.334 -7.401 -1.782 1.00 97.19 73 SER A O 1
ATOM 615 N N . ASP A 1 74 ? -13.410 -6.333 -2.232 1.00 96.00 74 ASP A N 1
ATOM 616 C CA . ASP A 1 74 ? -12.908 -7.305 -3.208 1.00 96.00 74 ASP A CA 1
ATOM 617 C C . ASP A 1 74 ? -12.524 -8.644 -2.570 1.00 96.00 74 ASP A C 1
ATOM 619 O O . ASP A 1 74 ? -12.508 -9.687 -3.229 1.00 96.00 74 ASP A O 1
ATOM 623 N N . ARG A 1 75 ? -12.206 -8.629 -1.269 1.00 97.00 75 ARG A N 1
ATOM 624 C CA . ARG A 1 75 ? -11.608 -9.745 -0.515 1.00 97.00 75 ARG A CA 1
ATOM 625 C C . ARG A 1 75 ? -10.232 -10.167 -1.040 1.00 97.00 75 ARG A C 1
ATOM 627 O O . ARG A 1 75 ? -9.737 -11.245 -0.693 1.00 97.00 75 ARG A O 1
ATOM 634 N N . HIS A 1 76 ? -9.583 -9.319 -1.832 1.00 96.56 76 HIS A N 1
ATOM 635 C CA . HIS A 1 76 ? -8.223 -9.529 -2.305 1.00 96.56 76 HIS A CA 1
ATOM 636 C C . HIS A 1 76 ? -7.482 -8.211 -2.548 1.00 96.56 76 HIS A C 1
ATOM 638 O O . HIS A 1 76 ? -8.091 -7.183 -2.838 1.00 96.56 76 HIS A O 1
ATOM 644 N N . GLY A 1 77 ? -6.157 -8.278 -2.490 1.00 95.75 77 GLY A N 1
ATOM 645 C CA . GLY A 1 77 ? -5.239 -7.206 -2.876 1.00 95.75 77 GLY A CA 1
ATOM 646 C C . GLY A 1 77 ? -3.892 -7.793 -3.283 1.00 95.75 77 GLY A C 1
ATOM 647 O O . GLY A 1 77 ? -3.639 -8.983 -3.051 1.00 95.75 77 GLY A O 1
ATOM 648 N N . ASP A 1 78 ? -3.035 -6.994 -3.896 1.00 94.50 78 ASP A N 1
ATOM 649 C CA . ASP A 1 78 ? -1.665 -7.390 -4.215 1.00 94.50 78 ASP A CA 1
ATOM 650 C C . ASP A 1 78 ? -0.650 -6.739 -3.258 1.00 94.50 78 ASP A C 1
ATOM 652 O O . ASP A 1 78 ? -0.927 -6.576 -2.068 1.00 94.50 78 ASP A O 1
ATOM 656 N N . CYS A 1 79 ? 0.594 -6.515 -3.685 1.00 96.06 79 CYS A N 1
ATOM 657 C CA . CYS A 1 79 ? 1.654 -6.243 -2.721 1.00 96.06 79 CYS A CA 1
ATOM 658 C C . CYS A 1 79 ? 1.577 -4.858 -2.081 1.00 96.06 79 CYS A C 1
ATOM 660 O O . CYS A 1 79 ? 1.800 -4.743 -0.872 1.00 96.06 79 CYS A O 1
ATOM 662 N N . GLU A 1 80 ? 1.258 -3.823 -2.848 1.00 97.19 80 GLU A N 1
ATOM 663 C CA . GLU A 1 80 ? 1.091 -2.460 -2.361 1.00 97.19 80 GLU A CA 1
ATOM 664 C C . GLU A 1 80 ? -0.132 -2.337 -1.460 1.00 97.19 80 GLU A C 1
ATOM 666 O O . GLU A 1 80 ? -0.010 -1.757 -0.381 1.00 97.19 80 GLU A O 1
ATOM 671 N N . ASP A 1 81 ? -1.257 -2.954 -1.831 1.00 98.19 81 ASP A N 1
ATOM 672 C CA . ASP A 1 81 ? -2.512 -2.888 -1.085 1.00 98.19 81 ASP A CA 1
ATOM 673 C C . ASP A 1 81 ? -2.299 -3.418 0.335 1.00 98.19 81 ASP A C 1
ATOM 675 O O . ASP A 1 81 ? -2.550 -2.752 1.348 1.00 98.19 81 ASP A O 1
ATOM 679 N N . LEU A 1 82 ? -1.758 -4.638 0.406 1.00 98.62 82 LEU A N 1
ATOM 680 C CA . LEU A 1 82 ? -1.610 -5.383 1.648 1.00 98.62 82 LEU A CA 1
ATOM 681 C C . LEU A 1 82 ? -0.503 -4.787 2.527 1.00 98.62 82 LEU A C 1
ATOM 683 O O . LEU A 1 82 ? -0.664 -4.708 3.747 1.00 98.62 82 LEU A O 1
ATOM 687 N N . ALA A 1 83 ? 0.611 -4.339 1.939 1.00 98.75 83 ALA A N 1
ATOM 688 C CA . ALA A 1 83 ? 1.693 -3.710 2.695 1.00 98.75 83 ALA A CA 1
ATOM 689 C C . ALA A 1 83 ? 1.298 -2.325 3.227 1.00 98.75 83 ALA A C 1
ATOM 691 O O . ALA A 1 83 ? 1.522 -2.043 4.407 1.00 98.75 83 ALA A O 1
ATOM 692 N N . CYS A 1 84 ? 0.674 -1.477 2.404 1.00 98.88 84 CYS A N 1
ATOM 693 C CA . CYS A 1 84 ? 0.236 -0.147 2.824 1.00 98.88 84 CYS A CA 1
ATOM 694 C C . CYS A 1 84 ? -0.884 -0.217 3.869 1.00 98.88 84 CYS A C 1
ATOM 696 O O . CYS A 1 84 ? -0.865 0.563 4.825 1.00 98.88 84 CYS A O 1
ATOM 698 N N . TRP A 1 85 ? -1.833 -1.157 3.752 1.00 98.81 85 TRP A N 1
ATOM 699 C CA . TRP A 1 85 ? -2.798 -1.416 4.826 1.00 98.81 85 TRP A CA 1
ATOM 700 C C . TRP A 1 85 ? -2.074 -1.866 6.097 1.00 98.81 85 TRP A C 1
ATOM 702 O O . TRP A 1 85 ? -2.259 -1.250 7.148 1.00 98.81 85 TRP A O 1
ATOM 712 N N . ARG A 1 86 ? -1.182 -2.863 6.030 1.00 98.81 86 ARG A N 1
ATOM 713 C CA . ARG A 1 86 ? -0.497 -3.352 7.236 1.00 98.81 86 ARG A CA 1
ATOM 714 C C . ARG A 1 86 ? 0.307 -2.260 7.945 1.00 98.81 86 ARG A C 1
ATOM 716 O O . ARG A 1 86 ? 0.250 -2.170 9.172 1.00 98.81 86 ARG A O 1
ATOM 723 N N . CYS A 1 87 ? 1.000 -1.397 7.201 1.00 98.88 87 CYS A N 1
ATOM 724 C CA . CYS A 1 87 ? 1.658 -0.218 7.765 1.00 98.88 87 CYS A CA 1
ATOM 725 C C . CYS A 1 87 ? 0.672 0.691 8.502 1.00 98.88 87 CYS A C 1
ATOM 727 O O . CYS A 1 87 ? 0.940 1.090 9.635 1.00 98.88 87 CYS A O 1
ATOM 729 N N . ALA A 1 88 ? -0.479 0.988 7.897 1.00 98.88 88 ALA A N 1
ATOM 730 C CA . ALA A 1 88 ? -1.499 1.819 8.524 1.00 98.88 88 ALA A CA 1
ATOM 731 C C . ALA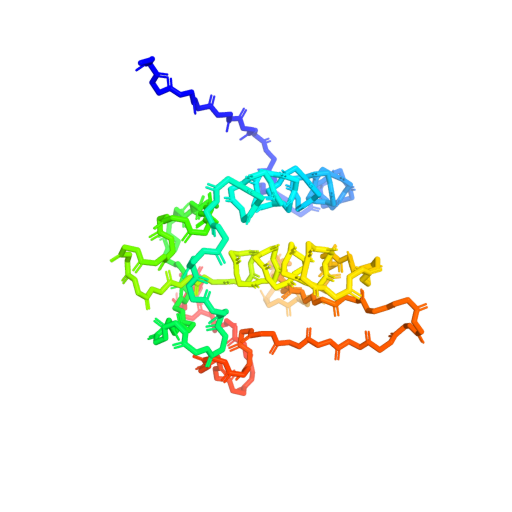 A 1 88 ? -2.037 1.206 9.829 1.00 98.88 88 ALA A C 1
ATOM 733 O O . ALA A 1 88 ? -2.226 1.929 10.807 1.00 98.88 88 ALA A O 1
ATOM 734 N N . GLU A 1 89 ? -2.218 -0.117 9.898 1.00 98.69 89 GLU A N 1
ATOM 735 C CA . GLU A 1 89 ? -2.624 -0.785 11.142 1.00 98.69 89 GLU A CA 1
ATOM 736 C C . GLU A 1 89 ? -1.589 -0.648 12.249 1.00 98.69 89 GLU A C 1
ATOM 738 O O . GLU A 1 89 ? -1.943 -0.324 13.382 1.00 98.69 89 GLU A O 1
ATOM 743 N N . LEU A 1 90 ? -0.321 -0.901 11.918 1.00 98.81 90 LEU A N 1
ATOM 744 C CA . LEU A 1 90 ? 0.799 -0.785 12.847 1.00 98.81 90 LEU A CA 1
ATOM 745 C C . LEU A 1 90 ? 0.881 0.637 13.415 1.00 98.81 90 LEU A C 1
ATOM 747 O O . LEU A 1 90 ? 1.045 0.817 14.621 1.00 98.81 90 LEU A O 1
ATOM 751 N N . ILE A 1 91 ? 0.670 1.644 12.568 1.00 98.75 91 ILE A N 1
ATOM 752 C CA . ILE A 1 91 ? 0.657 3.052 12.971 1.00 98.75 91 ILE A CA 1
ATOM 753 C C . ILE A 1 91 ? -0.539 3.355 13.881 1.00 98.75 91 ILE A C 1
ATOM 755 O O . ILE A 1 91 ? -0.356 3.890 14.973 1.00 98.75 91 ILE A O 1
ATOM 759 N N . VAL A 1 92 ? -1.762 3.038 13.445 1.00 98.69 92 VAL A N 1
ATOM 760 C CA . VAL A 1 92 ? -2.996 3.475 14.122 1.00 98.69 92 VAL A CA 1
ATOM 761 C C . VAL A 1 92 ? -3.281 2.672 15.387 1.00 98.69 92 VAL A C 1
ATOM 763 O O . VAL A 1 92 ? -3.712 3.241 16.386 1.00 98.69 92 VAL A O 1
ATOM 766 N N . ARG A 1 93 ? -3.063 1.355 15.356 1.00 98.12 93 ARG A N 1
ATOM 767 C CA . ARG A 1 93 ? -3.496 0.438 16.423 1.00 98.12 93 ARG A CA 1
ATOM 768 C C . ARG A 1 93 ? -2.384 0.082 17.401 1.00 98.12 93 ARG A C 1
ATOM 770 O O . ARG A 1 93 ? -2.685 -0.348 18.509 1.00 98.12 93 ARG A O 1
ATOM 777 N N . GLU A 1 94 ? -1.127 0.203 16.984 1.00 98.00 94 GLU A N 1
ATOM 778 C CA . GLU A 1 94 ? 0.032 -0.259 17.763 1.00 98.00 94 GLU A CA 1
ATOM 779 C C . GLU A 1 94 ? 1.049 0.867 18.026 1.00 98.00 94 GLU A C 1
ATOM 781 O O . GLU A 1 94 ? 1.986 0.677 18.794 1.00 98.00 94 GLU A O 1
ATOM 786 N N . GLY A 1 95 ? 0.874 2.053 17.425 1.00 98.25 95 GLY A N 1
ATOM 787 C CA . GLY A 1 95 ? 1.805 3.179 17.574 1.00 98.25 95 GLY A CA 1
ATOM 788 C C . GLY A 1 95 ? 3.182 2.933 16.944 1.00 98.25 95 GLY A C 1
ATOM 789 O O . GLY A 1 95 ? 4.139 3.651 17.236 1.00 98.25 95 GLY A O 1
ATOM 790 N N . VAL A 1 96 ? 3.304 1.922 16.080 1.00 98.62 96 VAL A N 1
ATOM 791 C CA . VAL A 1 96 ? 4.559 1.513 15.446 1.00 98.62 96 VAL A CA 1
ATOM 792 C C . VAL A 1 96 ? 4.751 2.284 14.143 1.00 98.62 96 VAL A C 1
ATOM 794 O O . VAL A 1 96 ? 3.916 2.234 13.243 1.00 98.62 96 VAL A O 1
ATOM 797 N N . ARG A 1 97 ? 5.895 2.968 14.007 1.00 97.75 97 ARG A N 1
ATOM 798 C CA . ARG A 1 97 ? 6.284 3.704 12.789 1.00 97.75 97 ARG A CA 1
ATOM 799 C C . ARG A 1 97 ? 6.773 2.756 11.689 1.00 97.75 97 ARG A C 1
ATOM 801 O O . ARG A 1 97 ? 7.952 2.742 11.351 1.00 97.75 97 ARG A O 1
ATOM 808 N N . ALA A 1 98 ? 5.872 1.921 11.189 1.00 98.38 98 ALA A N 1
ATOM 809 C CA . ALA A 1 98 ? 6.142 1.018 10.081 1.00 98.38 98 ALA A CA 1
ATOM 810 C C . ALA A 1 98 ? 6.126 1.763 8.741 1.00 98.38 98 ALA A C 1
ATOM 812 O O . ALA A 1 98 ? 5.347 2.696 8.549 1.00 98.38 98 ALA A O 1
ATOM 813 N N . GLU A 1 99 ? 6.951 1.320 7.796 1.00 98.50 99 GLU A N 1
ATOM 814 C CA . GLU A 1 99 ? 7.076 1.946 6.480 1.00 98.50 99 GLU A CA 1
ATOM 815 C C . GLU A 1 99 ? 6.867 0.932 5.352 1.00 98.50 99 GLU A C 1
A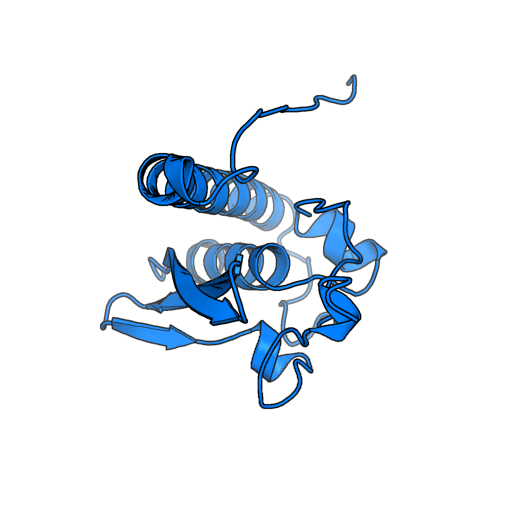TOM 817 O O . GLU A 1 99 ? 7.460 -0.151 5.399 1.00 98.50 99 GLU A O 1
ATOM 822 N N . PRO A 1 100 ? 6.085 1.269 4.311 1.00 98.62 100 PRO A N 1
ATOM 823 C CA . PRO A 1 100 ? 6.031 0.457 3.107 1.00 98.62 100 PRO A CA 1
ATOM 824 C C . PRO A 1 100 ? 7.317 0.677 2.307 1.00 98.62 100 PRO A C 1
ATOM 826 O O . PRO A 1 100 ? 7.723 1.809 2.026 1.00 98.62 100 PRO A O 1
ATOM 829 N N . VAL A 1 101 ? 7.978 -0.412 1.935 1.00 98.31 101 VAL A N 1
ATOM 830 C CA . VAL A 1 101 ? 9.221 -0.377 1.162 1.00 98.31 101 VAL A CA 1
ATOM 831 C C . VAL A 1 101 ? 9.149 -1.374 0.026 1.00 98.31 101 VAL A C 1
ATOM 833 O O . VAL A 1 101 ? 8.499 -2.409 0.134 1.00 98.31 101 VAL A O 1
ATOM 836 N N . PHE A 1 102 ? 9.851 -1.088 -1.063 1.00 97.00 102 PHE A N 1
ATOM 837 C CA . PHE A 1 102 ? 9.933 -2.002 -2.190 1.00 97.00 102 PHE A CA 1
ATOM 838 C C . PHE A 1 102 ? 11.274 -2.730 -2.206 1.00 97.00 102 PHE A C 1
ATOM 840 O O . PHE A 1 102 ? 12.330 -2.186 -1.875 1.00 97.00 102 PHE A O 1
ATOM 847 N N . ARG A 1 103 ? 11.224 -3.976 -2.654 1.00 93.69 103 ARG A N 1
ATOM 848 C CA . ARG A 1 103 ? 12.358 -4.706 -3.215 1.00 93.69 103 ARG A CA 1
ATOM 849 C C . ARG A 1 103 ? 12.123 -4.823 -4.712 1.00 93.69 103 ARG A C 1
ATOM 851 O O . ARG A 1 103 ? 10.982 -4.785 -5.161 1.00 93.69 103 ARG A O 1
ATOM 858 N N . TYR A 1 104 ? 13.185 -4.995 -5.484 1.00 89.19 104 TYR A N 1
ATOM 859 C CA . TYR A 1 104 ? 13.048 -5.301 -6.900 1.00 89.19 104 TYR A CA 1
ATOM 860 C C . TYR A 1 104 ? 13.868 -6.527 -7.264 1.00 89.19 104 TYR A C 1
ATOM 862 O O . TYR A 1 104 ? 14.868 -6.856 -6.622 1.00 89.19 104 TYR A O 1
ATOM 870 N N . ARG A 1 105 ? 13.443 -7.192 -8.332 1.00 86.31 105 ARG A N 1
ATOM 871 C CA . ARG A 1 105 ? 14.232 -8.217 -9.010 1.00 86.31 105 ARG A CA 1
ATOM 872 C C . ARG A 1 105 ? 14.073 -8.084 -10.513 1.00 86.31 105 ARG A C 1
ATOM 874 O O . ARG A 1 105 ? 13.070 -7.562 -10.995 1.00 86.31 105 ARG A O 1
ATOM 881 N N . ARG A 1 106 ? 15.034 -8.618 -11.261 1.00 84.12 106 ARG A N 1
ATOM 882 C CA . ARG A 1 106 ? 14.936 -8.694 -12.719 1.00 84.12 106 ARG A CA 1
ATOM 883 C C . ARG A 1 106 ? 14.277 -9.992 -13.162 1.00 84.12 106 ARG A C 1
ATOM 885 O O . ARG A 1 106 ? 14.686 -11.073 -12.747 1.00 84.12 106 ARG A O 1
ATOM 892 N N . VAL A 1 107 ? 13.289 -9.875 -14.045 1.00 80.38 107 VAL A N 1
ATOM 893 C CA . VAL A 1 107 ? 12.651 -10.996 -14.742 1.00 80.38 107 VAL A CA 1
ATOM 894 C C . VAL A 1 107 ? 12.756 -10.729 -16.243 1.00 80.38 107 VAL A C 1
ATOM 896 O O . VAL A 1 107 ? 11.993 -9.958 -16.819 1.00 80.38 107 VAL A O 1
ATOM 899 N N . GLY A 1 108 ? 13.749 -11.343 -16.893 1.00 82.06 108 GLY A N 1
ATOM 900 C CA . GLY A 1 108 ? 14.089 -10.998 -18.276 1.00 82.06 108 GLY A CA 1
ATOM 901 C C . GLY A 1 108 ? 14.591 -9.554 -18.372 1.00 82.06 108 GLY A C 1
ATOM 902 O O . GLY A 1 108 ? 15.557 -9.197 -17.703 1.00 82.06 108 GLY A O 1
ATOM 903 N N . ARG A 1 109 ? 13.936 -8.729 -19.198 1.00 81.94 109 ARG A N 1
ATOM 904 C CA . ARG A 1 109 ? 14.250 -7.295 -19.355 1.00 81.94 109 ARG A CA 1
ATOM 905 C C . ARG A 1 109 ? 13.439 -6.378 -18.432 1.00 81.94 109 ARG A C 1
ATOM 907 O O . ARG A 1 109 ? 13.632 -5.170 -18.492 1.00 81.94 109 ARG A O 1
ATOM 914 N N . LEU A 1 110 ? 12.542 -6.931 -17.613 1.00 79.81 110 LEU A N 1
ATOM 915 C CA . LEU A 1 110 ? 11.678 -6.156 -16.726 1.00 79.81 110 LEU A CA 1
ATOM 916 C C . LEU A 1 110 ? 12.221 -6.137 -15.296 1.00 79.81 110 LEU A C 1
ATOM 918 O O . LEU A 1 110 ? 12.701 -7.156 -14.788 1.00 79.81 110 LEU A O 1
ATOM 922 N N . SER A 1 111 ? 12.090 -4.985 -14.645 1.00 85.00 111 SER A N 1
ATOM 923 C CA . SER A 1 111 ? 12.217 -4.847 -13.195 1.00 85.00 111 SER A CA 1
ATOM 924 C C . SER A 1 111 ? 10.840 -5.049 -12.567 1.00 85.00 111 SER A C 1
ATOM 926 O O . SER A 1 111 ? 9.896 -4.349 -12.917 1.00 85.00 111 SER A O 1
ATOM 928 N N . VAL A 1 112 ? 10.722 -6.027 -11.672 1.00 87.12 112 VAL A N 1
ATOM 929 C CA . VAL A 1 112 ? 9.480 -6.337 -10.953 1.00 87.12 112 VAL A CA 1
ATOM 930 C C . VAL A 1 112 ? 9.653 -5.905 -9.510 1.00 87.12 112 VAL A C 1
ATOM 932 O O . VAL A 1 112 ? 10.605 -6.344 -8.853 1.00 87.12 112 VAL A O 1
ATOM 935 N N . TYR A 1 113 ? 8.743 -5.060 -9.039 1.00 92.25 113 TYR A N 1
ATOM 936 C CA . TYR A 1 113 ? 8.710 -4.599 -7.661 1.00 92.25 113 TYR A CA 1
ATOM 937 C C . TYR A 1 113 ? 7.903 -5.554 -6.784 1.00 92.25 113 TYR A C 1
ATOM 939 O O . TYR A 1 113 ? 6.984 -6.224 -7.243 1.00 92.25 113 TYR A O 1
ATOM 947 N N . HIS A 1 114 ? 8.302 -5.646 -5.522 1.00 94.69 114 HIS A N 1
ATOM 948 C CA . HIS A 1 114 ? 7.570 -6.345 -4.475 1.00 94.69 114 HIS A CA 1
ATOM 949 C C . HIS A 1 114 ? 7.552 -5.465 -3.237 1.00 94.69 114 HIS A C 1
ATOM 951 O O . HIS A 1 114 ? 8.620 -5.080 -2.745 1.00 94.69 114 HIS A O 1
ATOM 957 N N . ILE A 1 115 ? 6.361 -5.132 -2.756 1.00 97.62 115 ILE A N 1
ATOM 958 C CA . ILE A 1 115 ? 6.182 -4.235 -1.618 1.00 97.62 115 ILE A CA 1
ATOM 959 C C . ILE A 1 115 ? 6.056 -5.047 -0.328 1.00 97.62 115 ILE A C 1
ATOM 961 O O . ILE A 1 115 ? 5.357 -6.057 -0.265 1.00 97.62 115 ILE A O 1
ATOM 965 N N . VAL A 1 116 ? 6.768 -4.605 0.704 1.00 98.38 116 VAL A N 1
ATOM 966 C CA . VAL A 1 116 ? 6.823 -5.219 2.034 1.00 98.38 116 VAL A CA 1
ATOM 967 C C . VAL A 1 116 ? 6.790 -4.145 3.117 1.00 98.38 116 VAL A C 1
ATOM 969 O O . VAL A 1 116 ? 7.000 -2.960 2.851 1.00 98.38 116 VAL A O 1
ATOM 972 N N . VAL A 1 117 ? 6.560 -4.559 4.359 1.00 98.81 117 VAL A N 1
ATOM 973 C CA . VAL A 1 117 ? 6.571 -3.676 5.526 1.00 98.81 117 VAL A CA 1
ATOM 974 C C . VAL A 1 117 ? 7.950 -3.706 6.175 1.00 98.81 117 VAL A C 1
ATOM 976 O O . VAL A 1 117 ? 8.483 -4.781 6.448 1.00 98.81 117 VAL A O 1
ATOM 979 N N . ARG A 1 118 ? 8.519 -2.535 6.465 1.00 98.75 118 ARG A N 1
ATOM 980 C CA . ARG A 1 118 ? 9.718 -2.380 7.295 1.00 98.75 118 ARG A CA 1
ATOM 981 C C . ARG A 1 118 ? 9.349 -1.836 8.669 1.00 98.75 118 ARG A C 1
ATOM 983 O O . ARG A 1 118 ? 8.726 -0.782 8.776 1.00 98.75 118 ARG A O 1
ATOM 990 N N . LEU A 1 119 ? 9.764 -2.549 9.711 1.00 98.62 119 LEU A N 1
ATOM 991 C CA . LEU A 1 119 ? 9.618 -2.131 11.103 1.00 98.62 119 LEU A CA 1
ATOM 992 C C . LEU A 1 119 ? 10.762 -1.186 11.525 1.00 98.62 119 LEU A C 1
ATOM 994 O O . LEU A 1 119 ? 11.812 -1.180 10.874 1.00 98.62 119 LEU A O 1
ATOM 998 N N . PRO A 1 120 ? 10.608 -0.416 12.623 1.00 98.38 120 PRO A N 1
ATOM 999 C CA . PRO A 1 120 ? 11.647 0.503 13.104 1.00 98.38 120 PRO A CA 1
ATOM 1000 C C . PRO A 1 120 ? 12.998 -0.157 13.416 1.00 98.38 120 PRO A C 1
ATOM 1002 O O . PRO A 1 120 ? 14.035 0.484 13.297 1.00 98.38 120 PRO A O 1
ATOM 1005 N N . ASP A 1 121 ? 12.992 -1.438 13.791 1.00 97.62 121 ASP A N 1
ATOM 1006 C CA . ASP A 1 121 ? 14.198 -2.234 14.054 1.00 97.62 121 ASP A CA 1
ATOM 1007 C C . ASP A 1 121 ? 14.831 -2.831 12.779 1.00 97.62 121 ASP A C 1
ATOM 1009 O O . ASP A 1 121 ? 15.798 -3.588 12.851 1.00 97.62 121 ASP A O 1
ATOM 1013 N N . GLY A 1 122 ? 14.287 -2.507 11.603 1.00 97.69 122 GLY A N 1
ATOM 1014 C CA . GLY A 1 122 ? 14.759 -2.984 10.307 1.00 97.69 122 GLY A CA 1
ATOM 1015 C C . GLY A 1 122 ? 14.225 -4.356 9.894 1.00 97.69 122 GLY A C 1
ATOM 1016 O O . GLY A 1 122 ? 14.475 -4.770 8.757 1.00 97.69 122 GLY A O 1
ATOM 1017 N N . ARG A 1 123 ? 13.465 -5.060 10.748 1.00 98.19 123 ARG A N 1
ATOM 1018 C CA . ARG A 1 123 ? 12.806 -6.312 10.348 1.00 98.19 123 ARG A CA 1
ATOM 1019 C C . ARG A 1 123 ? 11.802 -6.064 9.228 1.00 98.19 123 ARG A C 1
ATOM 1021 O O . ARG A 1 123 ? 11.189 -5.000 9.131 1.00 98.19 123 ARG A O 1
ATOM 1028 N N . ILE A 1 124 ? 11.637 -7.086 8.391 1.00 98.25 124 ILE A N 1
ATOM 1029 C CA . ILE A 1 124 ? 10.729 -7.067 7.249 1.00 98.25 124 ILE A CA 1
ATOM 1030 C C . ILE A 1 124 ? 9.590 -8.048 7.487 1.00 98.25 124 ILE A C 1
ATOM 1032 O O . ILE A 1 124 ? 9.825 -9.221 7.771 1.00 98.25 124 ILE A O 1
ATOM 1036 N N . GLU A 1 125 ? 8.372 -7.556 7.325 1.00 98.19 125 GLU A N 1
ATOM 1037 C CA . GLU A 1 125 ? 7.144 -8.340 7.306 1.00 98.19 125 GLU A CA 1
ATOM 1038 C C . GLU A 1 125 ? 6.605 -8.356 5.869 1.00 98.19 125 GLU A C 1
ATOM 1040 O O . GLU A 1 125 ? 6.612 -7.334 5.182 1.00 98.19 125 GLU A O 1
ATOM 1045 N N . ASP A 1 126 ? 6.176 -9.528 5.394 1.00 97.81 126 ASP A N 1
ATOM 1046 C CA . ASP A 1 126 ? 5.640 -9.721 4.042 1.00 97.81 126 ASP A CA 1
ATOM 1047 C C . ASP A 1 126 ? 4.168 -10.166 4.126 1.00 97.81 126 ASP A C 1
ATOM 1049 O O . ASP A 1 126 ? 3.876 -11.368 4.245 1.00 97.81 126 ASP A O 1
ATOM 1053 N N . PRO A 1 127 ? 3.220 -9.207 4.099 1.00 98.19 127 PRO A N 1
ATOM 1054 C CA . PRO A 1 127 ? 1.798 -9.520 4.159 1.00 98.19 127 PRO A CA 1
ATOM 1055 C C . PRO A 1 127 ? 1.328 -10.347 2.963 1.00 98.19 127 PRO A C 1
ATOM 1057 O O . PRO A 1 127 ? 0.500 -11.238 3.128 1.00 98.19 127 PRO A O 1
ATOM 1060 N N . SER A 1 128 ? 1.897 -10.119 1.777 1.00 97.12 128 SER A N 1
ATOM 1061 C CA . SER A 1 128 ? 1.544 -10.856 0.558 1.00 97.12 128 SER A CA 1
ATOM 1062 C C . SER A 1 128 ? 1.881 -12.336 0.682 1.00 97.12 128 SER A C 1
ATOM 1064 O O . SER A 1 128 ? 1.045 -13.192 0.395 1.00 97.12 128 SER A O 1
ATOM 1066 N N . ALA A 1 129 ? 3.088 -12.657 1.159 1.00 95.81 129 ALA A N 1
ATOM 1067 C CA . ALA A 1 129 ? 3.490 -14.035 1.435 1.00 95.81 129 ALA A CA 1
ATOM 1068 C C . ALA A 1 129 ? 2.585 -14.684 2.492 1.00 95.81 129 ALA A C 1
ATOM 1070 O O . ALA A 1 129 ? 2.135 -15.814 2.311 1.00 95.81 129 ALA A O 1
ATOM 1071 N N . THR A 1 130 ? 2.265 -13.945 3.557 1.00 97.31 130 THR A N 1
ATOM 1072 C CA . THR A 1 130 ? 1.374 -14.410 4.633 1.00 97.31 130 THR A CA 1
ATOM 1073 C C . THR A 1 130 ? -0.047 -14.693 4.129 1.00 97.31 130 THR A C 1
ATOM 1075 O O . THR A 1 130 ? -0.696 -15.627 4.595 1.00 97.31 130 THR A O 1
ATOM 1078 N N . LEU A 1 131 ? -0.524 -13.922 3.148 1.00 97.31 131 LEU A N 1
ATOM 1079 C CA . LEU A 1 131 ? -1.890 -13.986 2.621 1.00 97.31 131 LEU A CA 1
ATOM 1080 C C . LEU A 1 131 ? -2.038 -14.813 1.333 1.00 97.31 131 LEU A C 1
ATOM 1082 O O . LEU A 1 131 ? -3.127 -14.835 0.754 1.00 97.31 131 LEU A O 1
ATOM 1086 N N . GLY A 1 132 ? -0.993 -15.533 0.910 1.00 95.12 132 GLY A N 1
ATOM 1087 C CA . GLY A 1 132 ? -1.095 -16.566 -0.129 1.00 95.12 132 GLY A CA 1
ATOM 1088 C C . GLY A 1 132 ? -0.243 -16.363 -1.383 1.00 95.12 132 GLY A C 1
ATOM 1089 O O . GLY A 1 132 ? -0.435 -17.085 -2.361 1.00 95.12 132 GLY A O 1
ATOM 1090 N N . MET A 1 133 ? 0.707 -15.424 -1.395 1.00 92.69 133 MET A N 1
ATOM 1091 C CA . MET A 1 133 ? 1.645 -15.294 -2.513 1.00 92.69 133 MET A CA 1
ATOM 1092 C C . MET A 1 133 ? 2.562 -16.527 -2.617 1.00 92.69 133 MET A C 1
ATOM 1094 O O . MET A 1 133 ? 3.232 -16.921 -1.663 1.00 92.69 133 MET A O 1
ATOM 1098 N N . SER A 1 134 ? 2.624 -17.118 -3.814 1.00 84.12 134 SER A N 1
ATOM 1099 C CA . SER A 1 134 ? 3.444 -18.302 -4.108 1.00 84.12 134 SER A CA 1
ATOM 1100 C C . SER A 1 134 ? 4.938 -18.062 -3.858 1.00 84.12 134 SER A C 1
ATOM 1102 O O . SER A 1 134 ? 5.474 -16.993 -4.171 1.00 84.12 134 SER A O 1
ATOM 1104 N N . ARG A 1 135 ? 5.652 -19.101 -3.395 1.00 68.94 135 ARG A N 1
ATOM 1105 C CA . ARG A 1 135 ? 7.123 -19.090 -3.320 1.00 68.94 135 ARG A CA 1
ATOM 1106 C C . ARG A 1 135 ? 7.694 -18.836 -4.716 1.00 68.94 135 ARG A C 1
ATOM 1108 O O . ARG A 1 135 ? 7.511 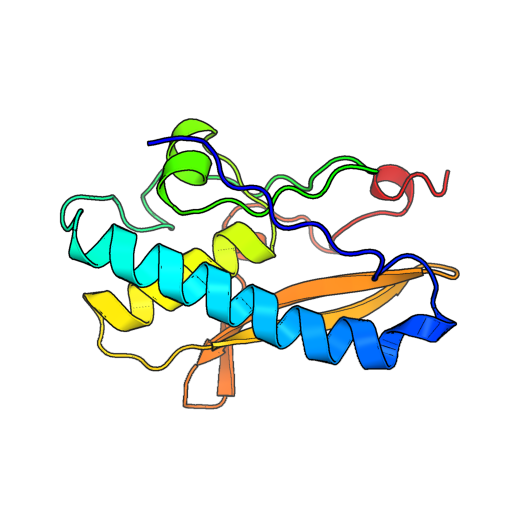-19.642 -5.620 1.00 68.94 135 ARG A O 1
ATOM 1115 N N . GLY A 1 136 ? 8.366 -17.700 -4.882 1.00 65.69 136 GLY A N 1
ATOM 1116 C CA . GLY A 1 136 ? 8.901 -17.256 -6.169 1.00 65.69 136 GLY A CA 1
ATOM 1117 C C . GLY A 1 136 ? 8.240 -16.002 -6.740 1.00 65.69 136 GLY A C 1
ATOM 1118 O O . GLY A 1 136 ? 8.762 -15.503 -7.732 1.00 65.69 136 GLY A O 1
ATOM 1119 N N . GLY A 1 137 ? 7.188 -15.453 -6.118 1.00 70.06 137 GLY A N 1
ATOM 1120 C CA . GLY A 1 137 ? 6.560 -14.178 -6.502 1.00 70.06 137 GLY A CA 1
ATOM 1121 C C . GLY A 1 137 ? 5.885 -14.201 -7.880 1.00 70.06 137 GLY A C 1
ATOM 1122 O O . GLY A 1 137 ? 5.565 -15.264 -8.408 1.00 70.06 137 GLY A O 1
ATOM 1123 N N . VAL A 1 138 ? 5.694 -13.022 -8.484 1.00 70.81 138 VAL A N 1
ATOM 1124 C CA . VAL A 1 138 ? 5.051 -12.868 -9.805 1.00 70.81 138 VAL A CA 1
ATOM 1125 C C . VAL A 1 138 ? 5.833 -13.600 -10.907 1.00 70.81 138 VAL A C 1
ATOM 1127 O O . VAL A 1 138 ? 7.043 -13.415 -11.060 1.00 70.81 138 VAL A O 1
ATOM 1130 N N . THR A 1 139 ? 5.144 -14.423 -11.697 1.00 71.38 139 THR A N 1
ATOM 1131 C CA . THR A 1 139 ? 5.722 -15.258 -12.766 1.00 71.38 139 THR A CA 1
ATOM 1132 C C . THR A 1 139 ? 5.783 -14.548 -14.127 1.00 71.38 139 THR A C 1
ATOM 1134 O O . THR A 1 139 ? 5.028 -13.614 -14.385 1.00 71.38 139 THR A O 1
ATOM 1137 N N . ARG A 1 140 ? 6.620 -15.036 -15.064 1.00 70.94 140 ARG A N 1
ATOM 1138 C CA . ARG A 1 140 ? 6.654 -14.540 -16.463 1.00 70.94 140 ARG A CA 1
ATOM 1139 C C . ARG A 1 140 ? 5.280 -14.559 -17.137 1.00 70.94 140 ARG A C 1
ATOM 1141 O O . ARG A 1 140 ? 4.937 -13.612 -17.831 1.00 70.94 140 ARG A O 1
ATOM 1148 N N . ARG A 1 141 ? 4.487 -15.608 -16.893 1.00 71.12 141 ARG A N 1
ATOM 1149 C CA . ARG A 1 141 ? 3.124 -15.746 -17.426 1.00 71.12 141 ARG A CA 1
ATOM 1150 C C . ARG A 1 141 ? 2.205 -14.622 -16.940 1.00 71.12 141 ARG A C 1
ATOM 1152 O O . ARG A 1 141 ? 1.430 -14.099 -17.729 1.00 71.12 141 ARG A O 1
ATOM 1159 N N . GLN A 1 142 ? 2.302 -14.243 -15.665 1.00 69.44 142 GLN A N 1
ATOM 1160 C CA . GLN A 1 142 ? 1.521 -13.135 -15.095 1.00 69.44 142 GLN A CA 1
ATOM 1161 C C . GLN A 1 142 ? 1.954 -11.770 -15.646 1.00 69.44 142 GLN A C 1
ATOM 1163 O O . GLN A 1 142 ? 1.131 -10.870 -15.749 1.00 69.44 142 GLN A O 1
ATOM 1168 N N . LEU A 1 143 ? 3.216 -11.645 -16.066 1.00 69.88 143 LEU A N 1
ATOM 1169 C CA . LEU A 1 143 ? 3.764 -10.453 -16.722 1.00 69.88 143 LEU A CA 1
ATOM 1170 C C . LEU A 1 143 ? 3.506 -10.413 -18.239 1.00 69.88 143 LEU A C 1
ATOM 1172 O O . LEU A 1 143 ? 4.032 -9.534 -18.914 1.00 69.88 143 LEU A O 1
ATOM 1176 N N . GLY A 1 144 ? 2.776 -11.384 -18.801 1.00 66.94 144 GLY A N 1
ATOM 1177 C CA . GLY A 1 144 ? 2.561 -11.474 -20.250 1.00 66.94 144 GLY A CA 1
ATOM 1178 C C . GLY A 1 144 ? 3.832 -11.771 -21.061 1.00 66.94 144 GLY A C 1
ATOM 1179 O O . GLY A 1 144 ? 3.856 -11.526 -22.259 1.00 66.94 144 GLY A O 1
ATOM 1180 N N . LEU A 1 145 ? 4.888 -12.295 -20.425 1.00 63.09 145 LEU A N 1
ATOM 1181 C CA . LEU A 1 145 ? 6.178 -12.636 -21.047 1.00 63.09 145 LEU A CA 1
ATOM 1182 C C . LEU A 1 145 ? 6.240 -14.106 -21.514 1.00 63.09 145 LEU A C 1
ATOM 1184 O O . LEU A 1 145 ? 7.246 -14.784 -21.278 1.00 63.09 145 LEU A O 1
ATOM 1188 N N . GLY A 1 146 ? 5.138 -14.607 -22.074 1.00 56.88 146 GLY A N 1
ATOM 1189 C CA . GLY A 1 146 ? 4.996 -15.976 -22.586 1.00 56.88 146 GLY A CA 1
ATOM 1190 C C . GLY A 1 146 ? 5.400 -16.114 -24.043 1.00 56.88 146 GLY A C 1
ATOM 1191 O O . GLY A 1 146 ? 5.219 -15.128 -24.789 1.00 56.88 146 GLY A O 1
#

Secondary structure (DSSP, 8-state):
----------SS-GGGHHHHHHHHHHHHHHHHHHHHHHHHH-TTSPPGGGTT-EE-PPPTT------HHHHHHHTEE-HHHHHHHHHHHHHHHH----EEEEEEEEETTEEEEEEEEE-TTS-EE-HHHHTT--TT-S-TTTTT--

Radius of gyration: 15.17 Å; chains: 1; bounding box: 34×33×40 Å

Sequence (146 aa):
MREVSFRLRLFQRESERASSERVLGVLLRALTAANVEYLRTHADAPRLYRAGVRYQAERWPREYWKGVEETLSDRHGDCEDLACWRCAELIVREGVRAEPVFRYRRVGRLSVYHIVVRLPDGRIEDPSATLGMSRGGVTRRQLGLG